Protein AF-A0A7C3Y0B0-F1 (afdb_monomer)

Mean predicted aligned error: 4.47 Å

Sequence (81 aa):
MLEDAGFEVSHFIIKEADVETAERIRPIAEKNSDFMVGVGGGRSIDIAKVVSFWIGMPFVSVPTAASHDGIASSRASLRGT

Nearest PDB structures (foldseek):
  3uhj-assembly2_E-2  TM=9.289E-01  e=3.666E-04  Sinorhizobium meliloti
  3uhj-assembly1_C  TM=9.243E-01  e=9.134E-04  Sinorhizobium meliloti
  3uhj-assembly2_H-2  TM=9.198E-01  e=1.210E-03  Sinorhizobium meliloti
  3uhj-assembly2_F-3  TM=9.186E-01  e=1.210E-03  Sinorhizobium meliloti
  3uhj-assembly1_A  TM=9.211E-01  e=1.392E-03  Sinorhizobium meliloti

Foldseek 3Di:
DVVVVVDDDDDDDFDAQAPVLLVVCQVVCLPHHQAFEQEEDLRSLLSRLVSCVVNVHHYHYHYPDPPDPSSVDNDHDHPPD

pLDDT: mean 88.75, std 9.26, range [57.56, 95.88]

Structure (mmCIF, N/CA/C/O backbone):
data_AF-A0A7C3Y0B0-F1
#
_entry.id   AF-A0A7C3Y0B0-F1
#
loop_
_atom_site.group_PDB
_atom_site.id
_atom_site.type_symbol
_atom_site.label_atom_id
_atom_site.label_alt_id
_atom_site.label_comp_id
_atom_site.label_asym_id
_atom_site.label_entity_id
_atom_site.label_seq_id
_atom_site.pdbx_PDB_ins_code
_atom_site.Cartn_x
_atom_site.Cartn_y
_atom_site.Cartn_z
_atom_site.occupancy
_atom_site.B_iso_or_equiv
_atom_site.auth_seq_id
_atom_site.auth_comp_id
_atom_site.auth_asym_id
_atom_site.auth_atom_id
_atom_site.pdbx_PDB_model_num
ATOM 1 N N . MET A 1 1 ? -17.556 -3.228 -4.534 1.00 81.38 1 MET A N 1
ATOM 2 C CA . MET A 1 1 ? -16.280 -2.542 -4.228 1.00 81.38 1 MET A CA 1
ATOM 3 C C . MET A 1 1 ? -16.171 -2.401 -2.706 1.00 81.38 1 MET A C 1
ATOM 5 O O . MET A 1 1 ? -17.121 -2.783 -2.032 1.00 81.38 1 MET A O 1
ATOM 9 N N . LEU A 1 2 ? -15.035 -1.983 -2.136 1.00 89.19 2 LEU A N 1
ATOM 10 C CA . LEU A 1 2 ? -14.884 -1.901 -0.666 1.00 89.19 2 LEU A CA 1
ATOM 11 C C . LEU A 1 2 ? -15.838 -0.853 -0.064 1.00 89.19 2 LEU A C 1
ATOM 13 O O . LEU A 1 2 ? -16.379 -1.040 1.020 1.00 89.19 2 LEU A O 1
ATOM 17 N N . GLU A 1 3 ? -16.127 0.189 -0.828 1.00 92.56 3 GLU A N 1
ATOM 18 C CA . GLU A 1 3 ? -17.093 1.239 -0.529 1.00 92.56 3 GLU A CA 1
ATOM 19 C C . GLU A 1 3 ? -18.514 0.673 -0.361 1.00 92.56 3 GLU A C 1
ATOM 21 O O . GLU A 1 3 ? -19.2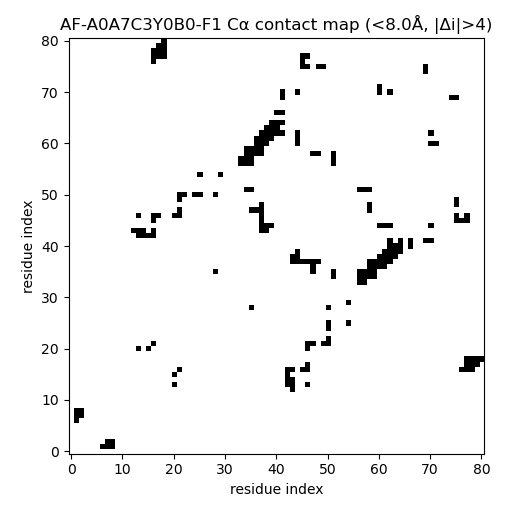21 1.049 0.570 1.00 92.56 3 GLU A O 1
ATOM 26 N N . ASP A 1 4 ? -18.910 -0.306 -1.186 1.00 94.69 4 ASP A N 1
ATOM 27 C CA . ASP A 1 4 ? -20.219 -0.978 -1.072 1.00 94.69 4 ASP A CA 1
ATOM 28 C C . ASP A 1 4 ? -20.334 -1.816 0.213 1.00 94.69 4 ASP A C 1
ATOM 30 O O . ASP A 1 4 ? -21.435 -2.114 0.673 1.00 94.69 4 ASP A O 1
ATOM 34 N N . ALA A 1 5 ? -19.195 -2.205 0.794 1.00 93.19 5 ALA A N 1
ATOM 35 C CA . ALA A 1 5 ? -19.122 -2.873 2.089 1.00 93.19 5 ALA A CA 1
ATOM 36 C C . ALA A 1 5 ? -19.029 -1.879 3.267 1.00 93.19 5 ALA A C 1
ATOM 38 O O . ALA A 1 5 ? -18.899 -2.311 4.411 1.00 93.19 5 ALA A O 1
ATOM 39 N N . GLY A 1 6 ? -19.122 -0.568 3.006 1.00 93.25 6 GLY A N 1
ATOM 40 C CA . GLY A 1 6 ? -19.146 0.490 4.018 1.00 93.25 6 GLY A CA 1
ATOM 41 C C . GLY A 1 6 ? -17.774 1.012 4.450 1.00 93.25 6 GLY A C 1
ATOM 42 O O . GLY A 1 6 ? -17.699 1.723 5.448 1.00 93.25 6 GLY A O 1
ATOM 43 N N . PHE A 1 7 ? -16.698 0.674 3.733 1.00 91.81 7 PHE A N 1
ATOM 44 C CA . PHE A 1 7 ? -15.363 1.199 4.027 1.00 91.81 7 PHE A CA 1
ATOM 45 C C . PHE A 1 7 ? -15.150 2.581 3.401 1.00 91.81 7 PHE A C 1
ATOM 47 O O . PHE A 1 7 ? -15.530 2.820 2.254 1.00 91.81 7 PHE A O 1
ATOM 54 N N . GLU A 1 8 ? -14.469 3.468 4.125 1.00 91.88 8 GLU A N 1
ATOM 55 C CA . GLU A 1 8 ? -13.866 4.661 3.534 1.00 91.88 8 GLU A CA 1
ATOM 56 C C . GLU A 1 8 ? -12.566 4.259 2.826 1.00 91.88 8 GLU A C 1
ATOM 58 O O . GLU A 1 8 ? -11.697 3.615 3.415 1.00 91.88 8 GLU A O 1
ATOM 63 N N . VAL A 1 9 ? -12.443 4.596 1.541 1.00 91.38 9 VAL A N 1
ATOM 64 C CA . VAL A 1 9 ? -11.346 4.108 0.696 1.00 91.38 9 VAL A CA 1
ATOM 65 C C . VAL A 1 9 ? -10.598 5.278 0.074 1.00 91.38 9 VAL A C 1
ATOM 67 O O . VAL A 1 9 ? -11.147 6.059 -0.700 1.00 91.38 9 VAL A O 1
ATOM 70 N N . SER A 1 10 ? -9.301 5.355 0.365 1.00 91.38 10 SER A N 1
ATOM 71 C CA . SER A 1 10 ? -8.349 6.217 -0.340 1.00 91.38 10 SER A CA 1
ATOM 72 C C . SER A 1 10 ? -7.460 5.368 -1.247 1.00 91.38 10 SER A C 1
ATOM 74 O O . SER A 1 10 ? -6.946 4.335 -0.821 1.00 91.38 10 SER A O 1
ATOM 76 N N . HIS A 1 11 ? -7.250 5.794 -2.496 1.00 91.56 11 HIS A N 1
ATOM 77 C CA . HIS A 1 11 ? -6.433 5.057 -3.464 1.00 91.56 11 HIS A CA 1
ATOM 78 C C . HIS A 1 11 ? -5.178 5.834 -3.876 1.00 91.56 11 HIS A C 1
ATOM 80 O O . HIS A 1 11 ? -5.216 7.041 -4.110 1.00 91.56 11 HIS A O 1
ATOM 86 N N . PHE A 1 12 ? -4.067 5.110 -4.035 1.00 93.25 12 PHE A N 1
ATOM 87 C CA . PHE A 1 12 ? -2.794 5.648 -4.510 1.00 93.25 12 PHE A CA 1
ATOM 88 C C . PHE A 1 12 ? -2.281 4.826 -5.685 1.00 93.25 12 PHE A C 1
ATOM 90 O O . PHE A 1 12 ? -2.127 3.609 -5.592 1.00 93.25 12 PHE A O 1
ATOM 97 N N . ILE A 1 13 ? -1.978 5.498 -6.795 1.00 95.31 13 ILE A N 1
ATOM 98 C CA . ILE A 1 13 ? -1.374 4.851 -7.958 1.00 95.31 13 ILE A CA 1
ATOM 99 C C . ILE A 1 13 ? 0.144 4.878 -7.811 1.00 95.31 13 ILE A C 1
ATOM 101 O O . ILE A 1 13 ? 0.770 5.939 -7.847 1.00 95.31 13 ILE A O 1
ATOM 105 N N . ILE A 1 14 ? 0.737 3.695 -7.669 1.00 95.25 14 ILE A N 1
ATOM 106 C CA . ILE A 1 14 ? 2.178 3.544 -7.482 1.00 95.25 14 ILE A CA 1
ATOM 107 C C . ILE A 1 14 ? 2.879 3.482 -8.835 1.00 95.25 14 ILE A C 1
ATOM 109 O O . ILE A 1 14 ? 2.658 2.566 -9.628 1.00 95.25 14 ILE A O 1
ATOM 113 N N . LYS A 1 15 ? 3.761 4.454 -9.080 1.00 93.62 15 LYS A N 1
ATOM 114 C CA . LYS A 1 15 ? 4.613 4.482 -10.273 1.00 93.62 15 LYS A CA 1
ATOM 115 C C . LYS A 1 15 ? 6.012 3.964 -10.010 1.00 93.62 15 LYS A C 1
ATOM 117 O O . LYS A 1 15 ? 6.522 3.282 -10.881 1.00 93.62 15 LYS A O 1
ATOM 122 N N . GLU A 1 16 ? 6.578 4.173 -8.826 1.00 93.19 16 GLU A N 1
ATOM 123 C CA . GLU A 1 16 ? 7.923 3.707 -8.474 1.00 93.19 16 GLU A CA 1
ATOM 124 C C . GLU A 1 16 ? 7.930 3.023 -7.100 1.00 93.19 16 GLU A C 1
ATOM 126 O O . GLU A 1 16 ? 7.126 3.358 -6.231 1.00 93.19 16 GLU A O 1
ATOM 131 N N . ALA A 1 17 ? 8.804 2.024 -6.933 1.00 92.50 17 ALA A N 1
ATOM 132 C CA . ALA A 1 17 ? 9.074 1.392 -5.637 1.00 92.50 17 ALA A CA 1
ATOM 133 C C . ALA A 1 17 ? 10.351 1.996 -5.046 1.00 92.50 17 ALA A C 1
ATOM 135 O O . ALA A 1 17 ? 11.433 1.418 -5.161 1.00 92.50 17 ALA A O 1
ATOM 136 N N . ASP A 1 18 ? 10.226 3.184 -4.463 1.00 95.12 18 ASP A N 1
ATOM 137 C CA . ASP A 1 18 ? 11.310 3.926 -3.822 1.00 95.12 18 ASP A CA 1
ATOM 138 C C . ASP A 1 18 ? 10.882 4.527 -2.477 1.00 95.12 18 ASP A C 1
ATOM 140 O O . ASP A 1 18 ? 9.693 4.671 -2.172 1.00 95.12 18 ASP A O 1
ATOM 144 N N . VAL A 1 19 ? 11.880 4.835 -1.646 1.00 94.75 19 VAL A N 1
ATOM 145 C CA . VAL A 1 19 ? 11.673 5.388 -0.298 1.00 94.75 19 VAL A CA 1
ATOM 146 C C . VAL A 1 19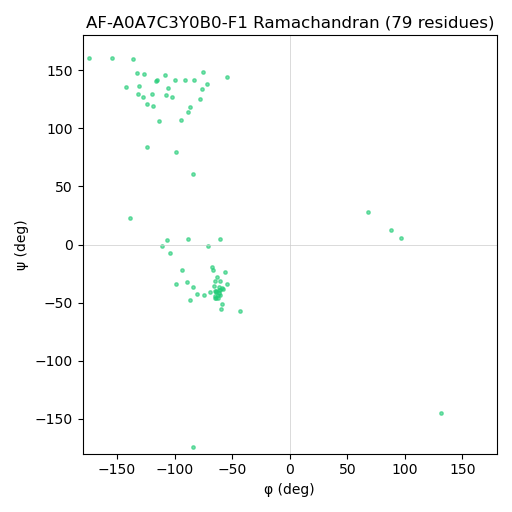 ? 10.894 6.704 -0.350 1.00 94.75 19 VAL A C 1
ATOM 148 O O . VAL A 1 19 ? 10.025 6.926 0.487 1.00 94.75 19 VAL A O 1
ATOM 151 N N . GLU A 1 20 ? 11.136 7.544 -1.359 1.00 95.25 20 GLU A N 1
ATOM 152 C CA . GLU A 1 20 ? 10.426 8.816 -1.537 1.00 95.25 20 GLU A CA 1
ATOM 153 C C . GLU A 1 20 ? 8.913 8.612 -1.705 1.00 95.25 20 GLU A C 1
ATOM 155 O O . GLU A 1 20 ? 8.101 9.310 -1.092 1.00 95.25 20 GLU A O 1
ATOM 160 N N . THR A 1 21 ? 8.508 7.625 -2.506 1.00 95.81 21 THR A N 1
ATOM 161 C CA . THR A 1 21 ? 7.099 7.272 -2.682 1.00 95.81 21 THR A CA 1
ATOM 162 C C . THR A 1 21 ? 6.482 6.756 -1.390 1.00 95.81 21 THR A C 1
ATOM 164 O O . THR A 1 21 ? 5.355 7.141 -1.072 1.00 95.81 21 THR A O 1
ATOM 167 N N . ALA A 1 22 ? 7.205 5.934 -0.629 1.00 95.44 22 ALA A N 1
ATOM 168 C CA . ALA A 1 22 ? 6.728 5.430 0.655 1.00 95.44 22 ALA A CA 1
ATOM 169 C C . ALA A 1 22 ? 6.553 6.560 1.690 1.00 95.44 22 ALA A C 1
ATOM 171 O O . ALA A 1 22 ? 5.491 6.666 2.305 1.00 95.44 22 ALA A O 1
ATOM 172 N N . GLU A 1 23 ? 7.534 7.458 1.820 1.00 95.44 23 GLU A N 1
ATOM 173 C CA . GLU A 1 23 ? 7.481 8.627 2.715 1.00 95.44 23 GLU A CA 1
ATOM 174 C C . GLU A 1 23 ? 6.335 9.583 2.361 1.00 95.44 23 GLU A C 1
ATOM 176 O O . GLU A 1 23 ? 5.666 10.115 3.243 1.00 95.44 23 GLU A O 1
ATOM 181 N N . ARG A 1 24 ? 6.030 9.759 1.069 1.00 94.50 24 ARG A N 1
ATOM 182 C CA . ARG A 1 24 ? 4.894 10.586 0.628 1.00 94.50 24 ARG A CA 1
ATOM 183 C C . ARG A 1 24 ? 3.538 10.009 1.050 1.00 94.50 24 ARG A C 1
ATOM 185 O O . ARG A 1 24 ? 2.613 10.770 1.323 1.00 94.50 24 ARG A O 1
ATOM 192 N N . ILE A 1 25 ? 3.397 8.683 1.062 1.00 93.81 25 ILE A N 1
ATOM 193 C CA . ILE A 1 25 ? 2.130 7.996 1.373 1.00 93.81 25 ILE A CA 1
ATOM 194 C C . ILE A 1 25 ? 1.934 7.852 2.884 1.00 93.81 25 ILE A C 1
ATOM 196 O O . ILE A 1 25 ? 0.814 7.994 3.377 1.00 93.81 25 ILE A O 1
ATOM 200 N N . ARG A 1 26 ? 3.021 7.610 3.620 1.00 94.12 26 ARG A N 1
ATOM 201 C CA . ARG A 1 26 ? 3.031 7.380 5.066 1.00 94.12 26 ARG A CA 1
ATOM 202 C C . ARG A 1 26 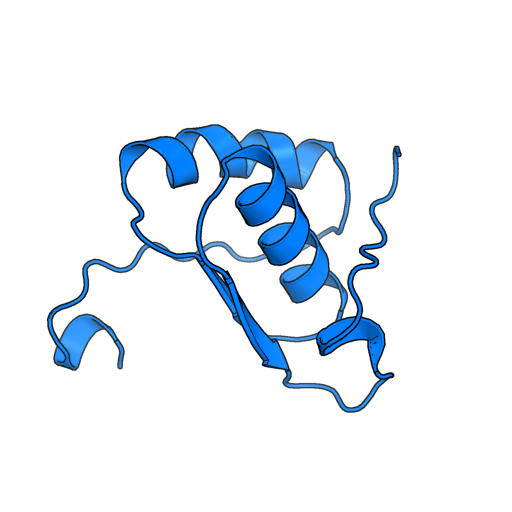? 2.129 8.327 5.881 1.00 94.12 26 ARG A C 1
ATOM 204 O O . ARG A 1 26 ? 1.236 7.813 6.549 1.00 94.12 26 ARG A O 1
ATOM 211 N N . PRO A 1 27 ? 2.272 9.666 5.833 1.00 93.25 27 PRO A N 1
ATOM 212 C CA . PRO A 1 27 ? 1.489 10.561 6.692 1.00 93.25 27 PRO A CA 1
ATOM 213 C C . PRO A 1 27 ? -0.007 10.575 6.352 1.00 93.25 27 PRO A C 1
ATOM 215 O O . PRO A 1 27 ? -0.822 11.004 7.168 1.00 93.25 27 PRO A O 1
ATOM 218 N N . ILE A 1 28 ? -0.376 10.144 5.143 1.00 89.38 28 ILE A N 1
ATOM 219 C CA . ILE A 1 28 ? -1.775 10.043 4.723 1.00 89.38 28 ILE A CA 1
ATOM 220 C C . ILE A 1 28 ? -2.380 8.751 5.275 1.00 89.38 28 ILE A C 1
ATOM 222 O O . ILE A 1 28 ? -3.485 8.773 5.813 1.00 89.38 28 ILE A O 1
ATOM 226 N N . ALA A 1 29 ? -1.619 7.656 5.194 1.00 89.44 29 ALA A N 1
ATOM 227 C CA . ALA A 1 29 ? -1.990 6.360 5.745 1.00 89.44 29 ALA A CA 1
ATOM 228 C C . ALA A 1 29 ? -2.103 6.385 7.282 1.00 89.44 29 ALA A C 1
ATOM 230 O O . ALA A 1 29 ? -3.044 5.820 7.822 1.00 89.44 29 ALA A O 1
ATOM 231 N N . GLU A 1 30 ? -1.207 7.088 7.987 1.00 89.50 30 GLU A N 1
ATOM 232 C CA . GLU A 1 30 ? -1.237 7.198 9.460 1.00 89.50 30 GLU A CA 1
ATOM 233 C C . GLU A 1 30 ? -2.490 7.899 10.005 1.00 89.50 30 GLU A C 1
ATOM 235 O O . GLU A 1 30 ? -2.878 7.660 11.145 1.00 89.50 30 GLU A O 1
ATOM 240 N N . LYS A 1 31 ? -3.113 8.796 9.232 1.00 85.19 31 LYS A N 1
ATOM 241 C CA . LYS A 1 31 ? -4.230 9.615 9.728 1.00 85.19 31 LYS A CA 1
ATOM 242 C C . LYS A 1 31 ? -5.602 8.982 9.540 1.00 85.19 31 LYS A C 1
ATOM 244 O O . LYS A 1 31 ? -6.490 9.270 10.332 1.00 85.19 31 LYS A O 1
ATOM 249 N N . ASN A 1 32 ? -5.785 8.202 8.476 1.00 79.31 32 ASN A N 1
ATOM 250 C CA . ASN A 1 32 ? -7.117 7.898 7.943 1.00 79.31 32 ASN A CA 1
ATOM 251 C C . ASN A 1 32 ? -7.279 6.431 7.518 1.00 79.31 32 ASN A C 1
ATOM 253 O O . ASN A 1 32 ? -8.060 6.140 6.614 1.00 79.31 32 ASN A O 1
ATOM 257 N N . SER A 1 33 ? -6.482 5.500 8.042 1.00 88.88 33 SER A N 1
ATOM 258 C CA . SER A 1 33 ? -6.560 4.104 7.602 1.00 88.88 33 SER A CA 1
ATOM 259 C C . SER A 1 33 ? -6.374 3.129 8.754 1.00 88.88 33 SER A C 1
ATOM 261 O O . SER A 1 33 ? -5.466 3.281 9.564 1.00 88.88 33 SER A O 1
ATOM 263 N N . ASP A 1 34 ? -7.229 2.106 8.784 1.00 93.19 34 ASP A N 1
ATOM 264 C CA . ASP A 1 34 ? -7.145 0.994 9.739 1.00 93.19 34 ASP A CA 1
ATOM 265 C C . ASP A 1 34 ? -6.360 -0.202 9.173 1.00 93.19 34 ASP A C 1
ATOM 267 O O . ASP A 1 34 ? -5.864 -1.051 9.914 1.00 93.19 34 ASP A O 1
ATOM 271 N N . PHE A 1 35 ? -6.262 -0.296 7.845 1.00 93.50 35 PHE A N 1
ATOM 272 C CA . PHE A 1 35 ? -5.496 -1.316 7.133 1.00 93.50 35 PHE A CA 1
ATOM 273 C C . PHE A 1 35 ? -5.071 -0.814 5.748 1.00 93.50 35 PHE A C 1
ATOM 275 O O . PHE A 1 35 ? -5.661 0.113 5.192 1.00 93.50 35 PHE A O 1
ATOM 282 N N . MET A 1 36 ? -4.054 -1.452 5.167 1.00 94.38 36 MET A N 1
ATOM 283 C CA . MET A 1 36 ? -3.566 -1.149 3.821 1.00 94.38 36 MET A CA 1
ATOM 284 C C . MET A 1 36 ? -3.757 -2.331 2.872 1.00 94.38 36 MET A C 1
ATOM 286 O O . MET A 1 36 ? -3.505 -3.479 3.236 1.00 94.38 36 MET A O 1
ATOM 290 N N . VAL A 1 37 ? -4.141 -2.050 1.625 1.00 95.00 37 VAL A N 1
ATOM 291 C CA . VAL A 1 37 ? -4.264 -3.064 0.569 1.00 95.00 37 VAL A CA 1
ATOM 292 C C . VAL A 1 37 ? -3.308 -2.745 -0.575 1.00 95.00 37 VAL A C 1
ATOM 294 O O . VAL A 1 37 ? -3.415 -1.703 -1.218 1.00 95.00 37 VAL A O 1
ATOM 297 N N . GLY A 1 38 ? -2.375 -3.653 -0.850 1.00 94.75 38 GLY A N 1
ATOM 298 C CA . GLY A 1 38 ? -1.486 -3.580 -2.006 1.00 94.75 38 GLY A CA 1
ATOM 299 C C . GLY A 1 38 ? -2.061 -4.383 -3.162 1.00 94.75 38 GLY A C 1
ATOM 300 O O . GLY A 1 38 ? -2.025 -5.610 -3.125 1.00 94.75 38 GLY A O 1
ATOM 301 N N . VAL A 1 39 ? -2.565 -3.709 -4.196 1.00 94.94 39 VAL A N 1
ATOM 302 C CA . VAL A 1 39 ? -3.112 -4.359 -5.397 1.00 94.94 39 VAL A CA 1
ATOM 303 C C . VAL A 1 39 ? -2.159 -4.167 -6.573 1.00 94.94 39 VAL A C 1
ATOM 305 O O . VAL A 1 39 ? -1.766 -3.039 -6.881 1.00 94.94 39 VAL A O 1
ATOM 308 N N . GLY A 1 40 ? -1.795 -5.251 -7.256 1.00 93.19 40 GLY A N 1
ATOM 309 C CA . GLY A 1 40 ? -1.013 -5.177 -8.492 1.00 93.19 40 GLY A CA 1
ATOM 310 C C . GLY A 1 40 ? 0.194 -6.112 -8.535 1.00 93.19 40 GLY A C 1
ATOM 311 O O . GLY A 1 40 ? 0.162 -7.233 -8.035 1.00 93.19 40 GLY A O 1
ATOM 312 N N . GLY A 1 41 ? 1.271 -5.652 -9.175 1.00 91.06 41 GLY A N 1
ATOM 313 C CA . GLY A 1 41 ? 2.560 -6.349 -9.191 1.00 91.06 41 GLY A CA 1
ATOM 314 C C . GLY A 1 41 ? 3.426 -6.042 -7.963 1.00 91.06 41 GLY A C 1
ATOM 315 O O . GLY A 1 41 ? 3.024 -5.302 -7.065 1.00 91.06 41 GLY A O 1
ATOM 316 N N . GLY A 1 42 ? 4.663 -6.556 -7.965 1.00 91.00 42 GLY A N 1
ATOM 317 C CA . GLY A 1 42 ? 5.599 -6.419 -6.839 1.00 91.00 42 GLY A CA 1
ATOM 318 C C . GLY A 1 42 ? 5.845 -4.974 -6.393 1.00 91.00 42 GLY A C 1
ATOM 319 O O . GLY A 1 42 ? 5.934 -4.716 -5.205 1.00 91.00 42 GLY A O 1
ATOM 320 N N . ARG A 1 43 ? 5.841 -4.010 -7.323 1.00 92.56 43 ARG A N 1
ATOM 321 C CA . ARG A 1 43 ? 6.034 -2.583 -7.021 1.00 92.56 43 ARG A CA 1
ATOM 322 C C . ARG A 1 43 ? 4.982 -2.019 -6.057 1.00 92.56 43 ARG A C 1
ATOM 324 O O . ARG A 1 43 ? 5.335 -1.447 -5.033 1.00 92.56 43 ARG A O 1
ATOM 331 N N . SER A 1 44 ? 3.700 -2.160 -6.395 1.00 94.75 44 SER A N 1
ATOM 332 C CA . SER A 1 44 ? 2.602 -1.656 -5.560 1.00 94.75 44 SER A CA 1
ATOM 333 C C . SER A 1 44 ? 2.549 -2.384 -4.221 1.00 94.75 44 SER A C 1
ATOM 335 O O . SER A 1 44 ? 2.321 -1.764 -3.186 1.00 94.75 44 SER A O 1
ATOM 337 N N . ILE A 1 45 ? 2.786 -3.699 -4.253 1.00 93.69 45 ILE A N 1
ATOM 338 C CA . ILE A 1 45 ? 2.791 -4.555 -3.066 1.00 93.69 45 ILE A CA 1
ATOM 339 C C . ILE A 1 45 ? 3.926 -4.164 -2.120 1.00 93.69 45 ILE A C 1
ATOM 341 O O . ILE A 1 45 ? 3.687 -4.055 -0.925 1.00 93.69 45 ILE A O 1
ATOM 345 N N . ASP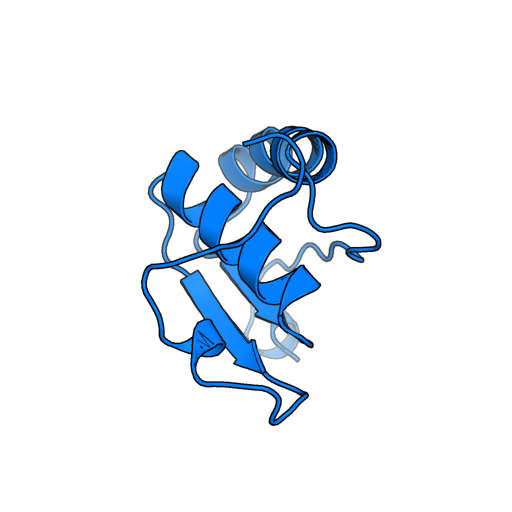 A 1 46 ? 5.130 -3.915 -2.630 1.00 93.56 46 ASP A N 1
ATOM 346 C CA . ASP A 1 46 ? 6.286 -3.574 -1.800 1.00 93.56 46 ASP A CA 1
ATOM 347 C C . ASP A 1 46 ? 6.146 -2.194 -1.159 1.00 93.56 46 ASP A C 1
ATOM 349 O O . ASP A 1 46 ? 6.434 -2.059 0.029 1.00 93.56 46 ASP A O 1
ATOM 353 N N . ILE A 1 47 ? 5.632 -1.194 -1.888 1.00 95.88 47 ILE A N 1
ATOM 354 C CA . ILE A 1 47 ? 5.299 0.105 -1.285 1.00 95.88 47 ILE A CA 1
ATOM 355 C C . ILE A 1 47 ? 4.281 -0.075 -0.160 1.00 95.88 47 ILE A C 1
ATOM 357 O O . ILE A 1 47 ? 4.512 0.393 0.953 1.00 95.88 47 ILE A O 1
ATOM 361 N N . ALA A 1 48 ? 3.177 -0.773 -0.430 1.00 95.00 48 ALA A N 1
ATOM 362 C CA . ALA A 1 48 ? 2.123 -0.953 0.558 1.00 95.00 48 ALA A CA 1
ATOM 363 C C . ALA A 1 48 ? 2.623 -1.717 1.795 1.00 95.00 48 ALA A C 1
ATOM 365 O O . ALA A 1 48 ? 2.382 -1.290 2.920 1.00 95.00 48 ALA A O 1
ATOM 366 N N . LYS A 1 49 ? 3.400 -2.786 1.587 1.00 93.81 49 LYS A N 1
ATOM 367 C CA . LYS A 1 49 ? 4.005 -3.600 2.649 1.00 93.81 49 LYS A CA 1
ATOM 368 C C . LYS A 1 49 ? 4.960 -2.792 3.527 1.00 93.81 49 LYS A C 1
ATOM 370 O O . LYS A 1 49 ? 4.971 -2.969 4.743 1.00 93.81 49 LYS A O 1
ATOM 375 N N . VAL A 1 50 ? 5.782 -1.925 2.935 1.00 94.88 50 VAL A N 1
ATOM 376 C CA . VAL A 1 50 ? 6.744 -1.124 3.704 1.00 94.88 50 VAL A CA 1
ATOM 377 C C . VAL A 1 50 ? 6.073 -0.001 4.463 1.00 94.88 50 VAL A C 1
ATOM 379 O O . VAL A 1 50 ? 6.362 0.168 5.646 1.00 94.88 50 VAL A O 1
ATOM 382 N N . VAL A 1 51 ? 5.142 0.718 3.838 1.00 95.31 51 VAL A N 1
ATOM 383 C CA . VAL A 1 51 ? 4.409 1.778 4.536 1.00 95.31 51 VAL A CA 1
ATOM 384 C C . VAL A 1 51 ? 3.607 1.192 5.695 1.00 95.31 51 VAL A C 1
ATOM 386 O O . VAL A 1 51 ? 3.703 1.705 6.805 1.00 95.31 51 VAL A O 1
ATOM 389 N N . SER A 1 52 ? 2.886 0.086 5.479 1.00 94.81 52 SER A N 1
ATOM 390 C CA . SER A 1 52 ? 2.126 -0.577 6.544 1.00 94.81 52 SER A CA 1
ATOM 391 C C . SER A 1 52 ? 3.031 -1.061 7.679 1.00 94.81 52 SER A C 1
ATOM 393 O O . SER A 1 52 ? 2.680 -0.922 8.847 1.00 94.81 52 SER A O 1
ATOM 395 N N . PHE A 1 53 ? 4.218 -1.584 7.352 1.00 93.94 53 PHE A N 1
ATOM 396 C CA . PHE A 1 53 ? 5.204 -2.009 8.343 1.00 93.94 53 PHE A CA 1
ATOM 397 C C . PHE A 1 53 ? 5.729 -0.835 9.178 1.00 93.94 53 PHE A C 1
ATOM 399 O O . PHE A 1 53 ? 5.773 -0.940 10.402 1.00 93.94 53 PHE A O 1
ATOM 406 N N . TRP A 1 54 ? 6.085 0.289 8.549 1.00 94.50 54 TRP A N 1
ATOM 407 C CA . TRP A 1 54 ? 6.606 1.471 9.249 1.00 94.50 54 TRP A CA 1
ATOM 408 C C . TRP A 1 54 ? 5.631 2.058 10.265 1.00 94.50 54 TRP A C 1
ATOM 410 O O . TRP A 1 54 ? 6.068 2.603 11.276 1.00 94.50 54 TRP A O 1
ATOM 420 N N . ILE A 1 55 ? 4.332 1.936 10.006 1.00 94.88 55 ILE A N 1
ATOM 421 C CA . ILE A 1 55 ? 3.281 2.545 10.830 1.00 94.88 55 ILE A CA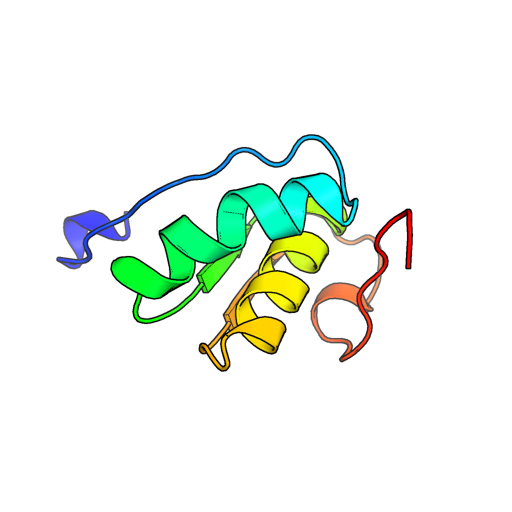 1
ATOM 422 C C . ILE A 1 55 ? 2.531 1.518 11.689 1.00 94.88 55 ILE A C 1
ATOM 424 O O . ILE A 1 55 ? 1.585 1.870 12.384 1.00 94.88 55 ILE A O 1
ATOM 428 N N . GLY A 1 56 ? 2.955 0.248 11.662 1.00 94.00 56 GLY A N 1
ATOM 429 C CA . GLY A 1 56 ? 2.367 -0.824 12.469 1.00 94.00 56 GLY A CA 1
ATOM 430 C C . GLY A 1 56 ? 0.940 -1.214 12.068 1.00 94.00 56 GLY A C 1
ATOM 431 O O . GLY A 1 56 ? 0.175 -1.671 12.915 1.00 94.00 56 GLY A O 1
ATOM 432 N N . MET A 1 57 ? 0.571 -1.038 10.799 1.00 94.25 57 MET A N 1
ATOM 433 C CA . MET A 1 57 ? -0.787 -1.253 10.298 1.00 94.25 57 MET A CA 1
ATOM 434 C C . MET A 1 57 ? -0.943 -2.620 9.603 1.00 94.25 57 MET A C 1
ATOM 436 O O . MET A 1 57 ? -0.041 -3.037 8.868 1.00 94.25 57 MET A O 1
ATOM 440 N N . PRO A 1 58 ? -2.081 -3.326 9.779 1.00 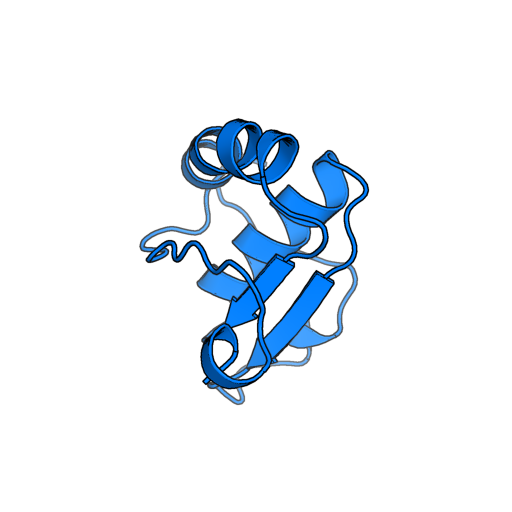95.06 58 PRO A N 1
ATOM 441 C CA . PRO A 1 58 ? -2.389 -4.537 9.021 1.00 95.06 58 PRO A CA 1
ATOM 442 C C . PRO A 1 58 ? -2.331 -4.327 7.503 1.00 95.06 58 PRO A C 1
ATOM 444 O O . PRO A 1 58 ? -2.737 -3.288 6.980 1.00 95.06 58 PRO A O 1
ATOM 447 N N . PHE A 1 59 ? -1.859 -5.349 6.787 1.00 94.38 59 PHE A N 1
ATOM 448 C CA . PHE A 1 59 ? -1.641 -5.306 5.343 1.00 94.3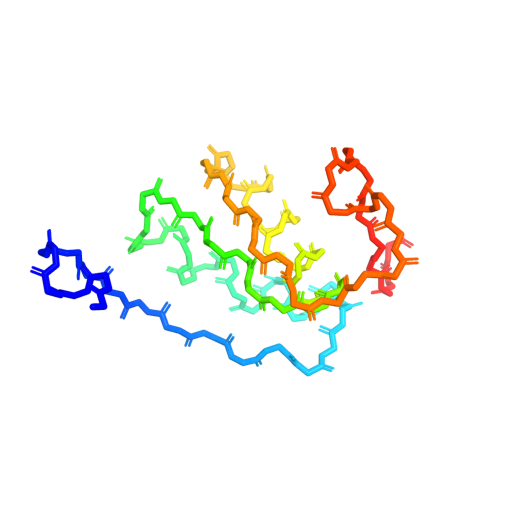8 59 PHE A CA 1
ATOM 449 C C . PHE A 1 59 ? -2.251 -6.512 4.630 1.00 94.38 59 PHE A C 1
ATOM 451 O O . PHE A 1 59 ? -2.086 -7.653 5.065 1.00 94.38 59 PHE A O 1
ATOM 458 N N . VAL A 1 60 ? -2.907 -6.255 3.498 1.00 94.06 60 VAL A N 1
ATOM 459 C CA . VAL A 1 60 ? -3.463 -7.266 2.593 1.00 94.06 60 VAL A CA 1
ATOM 460 C C . VAL A 1 60 ? -2.814 -7.133 1.218 1.00 94.06 60 VAL A C 1
ATOM 462 O O . VAL A 1 60 ? -2.797 -6.059 0.620 1.00 94.06 60 VAL A O 1
ATOM 465 N N . SER A 1 61 ? -2.316 -8.245 0.686 1.00 92.69 61 SER A N 1
ATOM 466 C CA . SER A 1 61 ? -1.711 -8.314 -0.644 1.00 92.69 61 SER A CA 1
ATOM 467 C C . SER A 1 61 ? -2.688 -8.932 -1.644 1.00 92.69 61 SER A C 1
ATOM 469 O O . SER A 1 61 ? -3.196 -10.028 -1.413 1.00 92.69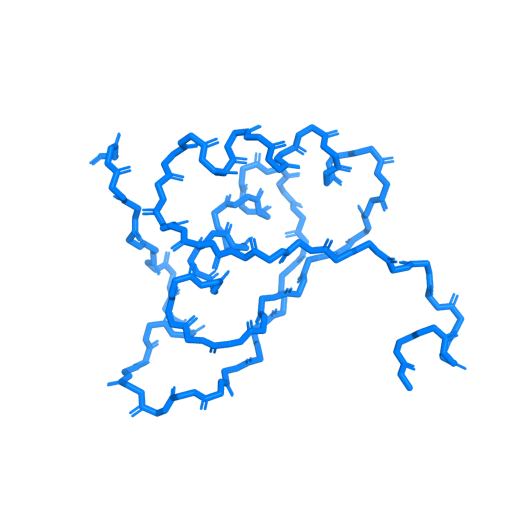 61 SER A O 1
ATOM 471 N N . VAL A 1 62 ? -2.942 -8.244 -2.759 1.00 93.62 62 VAL A N 1
ATOM 472 C CA . VAL A 1 62 ? -3.817 -8.694 -3.852 1.00 93.62 62 VAL A CA 1
ATOM 473 C C . VAL A 1 62 ? -3.017 -8.681 -5.160 1.00 93.62 62 VAL A C 1
ATOM 475 O O . VAL A 1 62 ? -3.029 -7.698 -5.910 1.00 93.62 62 VAL A O 1
ATOM 478 N N . PRO A 1 63 ? -2.259 -9.751 -5.435 1.00 91.31 63 PRO A N 1
ATOM 479 C CA . PRO A 1 63 ? -1.402 -9.806 -6.605 1.00 91.31 63 PRO A CA 1
ATOM 480 C C . PRO A 1 63 ? -2.191 -9.946 -7.905 1.00 91.31 63 PRO A C 1
ATOM 482 O O . PRO A 1 63 ? -3.112 -10.751 -8.008 1.00 91.31 63 PRO A O 1
ATOM 485 N N . THR A 1 64 ? -1.768 -9.214 -8.934 1.00 91.31 64 THR A N 1
ATOM 486 C CA . THR A 1 64 ? -2.304 -9.337 -10.303 1.00 91.31 64 THR A CA 1
ATOM 487 C C . THR A 1 64 ? -1.293 -9.929 -11.284 1.00 91.31 64 THR A C 1
ATOM 489 O O . THR A 1 64 ? -1.603 -10.090 -12.462 1.00 91.31 64 THR A O 1
ATOM 492 N N . ALA A 1 65 ? -0.074 -10.228 -10.826 1.00 81.62 65 ALA A N 1
ATOM 493 C CA . ALA A 1 65 ? 0.990 -10.810 -11.635 1.00 81.62 65 ALA A CA 1
ATOM 494 C C . ALA A 1 65 ? 1.621 -12.009 -10.917 1.00 81.62 65 ALA A C 1
ATOM 496 O O . ALA A 1 65 ? 2.047 -11.904 -9.767 1.00 81.62 65 ALA A O 1
ATOM 497 N N . ALA A 1 66 ? 1.725 -13.135 -11.622 1.00 70.88 66 ALA A N 1
ATOM 498 C CA . ALA A 1 66 ? 2.377 -14.352 -11.144 1.00 70.88 66 ALA A CA 1
ATOM 499 C C . ALA A 1 66 ? 3.897 -14.281 -11.370 1.00 70.88 66 ALA A C 1
ATOM 501 O O . ALA A 1 66 ? 4.460 -15.047 -12.147 1.00 70.88 66 ALA A O 1
ATOM 502 N N . SER A 1 67 ? 4.558 -13.290 -10.769 1.00 67.56 67 SER A N 1
ATOM 503 C CA . SER A 1 67 ? 5.988 -13.052 -1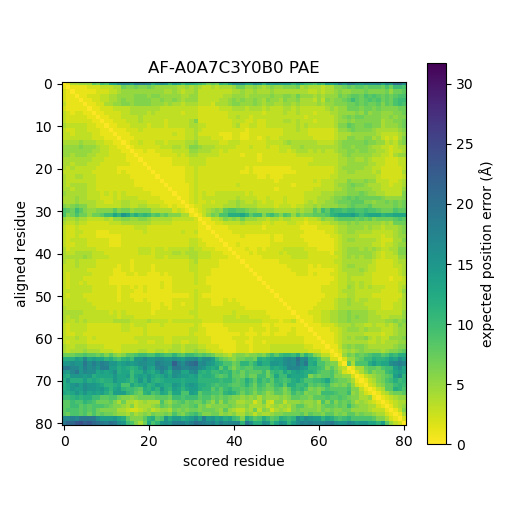1.004 1.00 67.56 67 SER A CA 1
ATOM 504 C C . SER A 1 67 ? 6.878 -13.880 -10.079 1.00 67.56 67 SER A C 1
ATOM 506 O O . SER A 1 67 ? 7.843 -14.479 -10.541 1.00 67.56 67 SER A O 1
ATOM 508 N N . HIS A 1 68 ? 6.584 -13.884 -8.776 1.00 68.56 68 HIS A N 1
ATOM 509 C CA . HIS A 1 68 ? 7.355 -14.590 -7.748 1.00 68.56 68 HIS A CA 1
ATOM 510 C C . HIS A 1 68 ? 6.639 -14.489 -6.386 1.00 68.56 68 HIS A C 1
ATOM 512 O O . HIS A 1 68 ? 5.849 -13.571 -6.164 1.00 68.56 68 HIS A O 1
ATOM 518 N N . ASP A 1 69 ? 6.978 -15.379 -5.451 1.00 67.75 69 ASP A N 1
ATOM 519 C CA . ASP A 1 69 ? 6.469 -15.463 -4.068 1.00 67.75 69 ASP A CA 1
ATOM 520 C C . ASP A 1 69 ? 6.722 -14.222 -3.179 1.00 67.75 69 ASP A C 1
ATOM 522 O O . ASP A 1 69 ? 6.384 -14.210 -1.993 1.00 67.75 69 ASP A O 1
ATOM 526 N N . GLY A 1 70 ? 7.287 -13.142 -3.726 1.00 63.66 70 GLY A N 1
ATOM 527 C CA . GLY A 1 70 ? 7.545 -11.873 -3.033 1.00 63.66 70 GLY A CA 1
ATOM 528 C C . GLY A 1 70 ? 6.291 -11.255 -2.418 1.00 63.66 70 GLY A C 1
ATOM 529 O O . GLY A 1 70 ? 6.370 -10.555 -1.410 1.00 63.66 70 GLY A O 1
ATOM 530 N N . ILE A 1 71 ? 5.131 -11.615 -2.963 1.00 65.62 71 ILE A N 1
ATOM 531 C CA . ILE A 1 71 ? 3.784 -11.277 -2.494 1.00 65.62 71 ILE A CA 1
ATOM 532 C C . ILE A 1 71 ? 3.544 -11.746 -1.048 1.00 65.62 71 ILE A C 1
ATOM 534 O O . ILE A 1 71 ? 2.922 -11.013 -0.283 1.00 65.62 71 ILE A O 1
ATOM 538 N N . ALA A 1 72 ? 4.053 -12.926 -0.674 1.00 68.38 72 ALA A N 1
ATOM 539 C CA . ALA A 1 72 ? 3.900 -13.519 0.660 1.00 68.38 72 ALA A CA 1
ATOM 540 C C . ALA A 1 72 ? 5.174 -13.417 1.516 1.00 68.38 72 ALA A C 1
ATOM 542 O O . ALA A 1 72 ? 5.167 -13.762 2.697 1.00 68.38 72 ALA A O 1
ATOM 543 N N . SER A 1 73 ? 6.282 -12.955 0.934 1.00 70.06 73 SER A N 1
ATOM 544 C CA . SER A 1 73 ? 7.544 -12.829 1.658 1.00 70.06 73 SER A CA 1
ATOM 545 C C . SER A 1 73 ? 7.544 -11.621 2.602 1.00 70.06 73 SER A C 1
ATOM 547 O O . SER A 1 73 ? 6.984 -10.568 2.288 1.00 70.06 73 SER A O 1
ATOM 549 N N . SER A 1 74 ? 8.264 -11.731 3.720 1.00 73.62 74 SER A N 1
ATOM 550 C CA . SER A 1 74 ? 8.565 -10.604 4.617 1.00 73.62 74 SER A CA 1
ATOM 551 C C . SER A 1 74 ? 9.567 -9.603 4.024 1.00 73.62 74 SER A C 1
ATOM 553 O O . SER A 1 74 ? 9.896 -8.608 4.663 1.00 73.62 74 SER A O 1
ATOM 555 N N . ARG A 1 75 ? 10.066 -9.850 2.805 1.00 79.31 75 ARG A N 1
ATOM 556 C CA . ARG A 1 75 ? 10.969 -8.946 2.090 1.00 79.31 75 ARG A CA 1
ATOM 557 C C . ARG A 1 75 ? 10.168 -7.989 1.213 1.00 79.31 75 ARG A C 1
ATOM 559 O O . ARG A 1 75 ? 9.194 -8.383 0.573 1.00 79.31 75 ARG A O 1
ATOM 566 N N . ALA A 1 76 ? 10.622 -6.746 1.166 1.00 82.94 76 ALA A N 1
ATOM 567 C CA . ALA A 1 76 ? 10.213 -5.747 0.189 1.00 82.94 76 ALA A CA 1
ATOM 568 C C . ALA A 1 76 ? 11.466 -5.175 -0.476 1.00 82.94 76 ALA A C 1
ATOM 570 O O . ALA A 1 76 ? 12.512 -5.082 0.172 1.00 82.94 76 ALA A O 1
ATOM 571 N N . SER A 1 77 ? 11.378 -4.807 -1.751 1.00 83.06 77 SER A N 1
ATOM 572 C CA . SER A 1 77 ? 12.471 -4.161 -2.472 1.00 83.06 77 SER A CA 1
ATOM 573 C C . SER A 1 77 ? 12.087 -2.729 -2.824 1.00 83.06 77 SER A C 1
ATOM 575 O O . SER A 1 77 ? 11.291 -2.492 -3.731 1.00 83.06 77 SER A O 1
ATOM 577 N N . LEU A 1 78 ? 12.683 -1.768 -2.118 1.00 87.00 78 LEU A N 1
ATOM 578 C CA . LEU A 1 78 ? 12.639 -0.363 -2.506 1.00 87.00 78 LEU A CA 1
ATOM 579 C C . LEU A 1 78 ? 14.003 0.081 -3.010 1.00 87.00 78 LEU A C 1
ATOM 581 O O . LEU A 1 78 ? 15.049 -0.347 -2.527 1.00 87.00 78 LEU A O 1
ATOM 585 N N . ARG A 1 79 ? 13.995 0.976 -3.990 1.00 85.75 79 ARG A N 1
ATOM 586 C CA . ARG A 1 79 ? 15.192 1.715 -4.379 1.00 85.75 79 ARG A CA 1
ATOM 587 C C . ARG A 1 79 ? 15.447 2.807 -3.339 1.00 85.75 79 ARG A C 1
ATOM 589 O O . ARG A 1 79 ? 14.525 3.528 -2.963 1.00 85.75 79 ARG A O 1
ATOM 596 N N . GLY A 1 80 ? 16.697 2.925 -2.892 1.00 71.31 80 GLY A N 1
ATOM 597 C CA . GLY A 1 80 ? 17.111 3.915 -1.890 1.00 71.31 80 GLY A CA 1
ATOM 598 C C . GLY A 1 80 ? 17.167 3.408 -0.443 1.00 71.31 80 GLY A C 1
ATOM 599 O O . GLY A 1 80 ? 17.408 4.219 0.445 1.00 71.31 80 GLY A O 1
ATOM 600 N N . THR A 1 81 ? 16.961 2.105 -0.215 1.00 57.56 81 THR A N 1
ATOM 601 C CA . THR A 1 81 ? 17.251 1.407 1.055 1.00 57.56 81 THR A CA 1
ATOM 602 C C . THR A 1 81 ? 18.599 0.708 1.027 1.00 57.56 81 THR A C 1
ATOM 604 O O . THR A 1 81 ? 18.942 0.195 -0.065 1.00 57.56 81 THR A O 1
#

Solvent-accessible surface area (backbone atoms only — not comparable to full-atom values): 5038 Å² total; per-residue (Å²): 108,65,58,80,74,71,45,90,82,87,87,80,89,72,87,65,36,30,52,70,54,33,62,68,45,38,71,57,47,75,74,74,53,84,59,43,75,14,65,34,46,71,49,35,30,25,38,41,53,49,38,23,58,77,71,75,39,52,72,46,72,46,72,74,55,98,79,66,71,58,78,79,43,97,61,66,75,50,52,89,115

Secondary structure (DSSP, 8-state):
-TGGGT-----------BHHHHHHHHHHHHHH-S-EEEEESHHHHHHHHHHHHHTT--EEEEES--S-GGGTSS----BT-

Radius of gyration: 12.19 Å; Cα contacts (8 Å, |Δi|>4): 112; chains: 1; bounding box: 38×26×24 Å